Protein AF-D3CU48-F1 (afdb_monomer_lite)

Sequence (88 aa):
MTGTSEVVVDVAAGVPFVAVPPDGGARPESPTVLAWHLLDAPRTERAFASALPLQGLDAWRVYFGLPLSDRPARRRRPASRSMRSKPA

Radius of gyration: 17.45 Å; chains: 1; b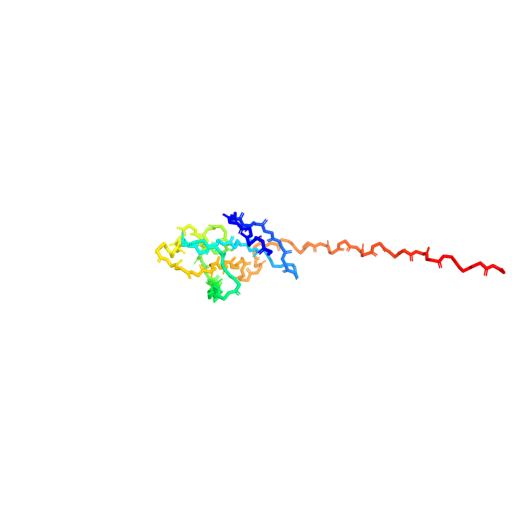ounding box: 25×61×34 Å

Structure (mmCIF, N/CA/C/O backbone):
data_AF-D3CU48-F1
#
_entry.id   AF-D3CU48-F1
#
loop_
_atom_site.group_PDB
_atom_site.id
_atom_site.type_symbol
_atom_site.label_atom_id
_atom_site.label_alt_id
_atom_site.label_comp_id
_atom_site.label_asym_id
_atom_site.label_entity_id
_atom_site.label_seq_id
_atom_site.pdbx_PDB_ins_code
_atom_site.Cartn_x
_atom_site.Cartn_y
_atom_site.Cartn_z
_atom_site.occupancy
_atom_site.B_iso_or_equiv
_atom_site.auth_seq_id
_atom_site.auth_comp_id
_atom_site.auth_asym_id
_atom_site.auth_atom_id
_atom_site.pdbx_PDB_model_num
ATOM 1 N N . MET A 1 1 ? -10.548 18.249 10.694 1.00 41.88 1 MET A N 1
ATOM 2 C CA . MET A 1 1 ? -9.983 18.017 9.350 1.00 41.88 1 MET A CA 1
ATOM 3 C C . MET A 1 1 ? -10.314 16.580 8.999 1.00 41.88 1 MET A C 1
ATOM 5 O O . MET A 1 1 ? -9.705 15.683 9.561 1.00 41.88 1 MET A O 1
ATOM 9 N N . THR A 1 2 ? -11.392 16.359 8.250 1.00 47.66 2 THR A N 1
ATOM 10 C CA . THR A 1 2 ? -11.917 15.018 7.959 1.00 47.66 2 THR A CA 1
ATOM 11 C C . THR A 1 2 ? -10.895 14.291 7.092 1.00 47.66 2 THR A C 1
ATOM 13 O O . THR A 1 2 ? -10.626 14.728 5.975 1.00 47.66 2 THR A O 1
ATOM 16 N N . GLY A 1 3 ? -10.252 13.256 7.637 1.00 55.03 3 GLY A N 1
ATOM 17 C CA . GLY A 1 3 ? -9.315 12.434 6.879 1.00 55.03 3 GLY A CA 1
ATOM 18 C C . GLY A 1 3 ? -10.071 11.753 5.745 1.00 55.03 3 GLY A C 1
ATOM 19 O O . GLY A 1 3 ? -11.100 11.127 5.981 1.00 55.03 3 GLY A O 1
ATOM 20 N N . THR A 1 4 ? -9.609 11.933 4.513 1.00 58.81 4 THR A N 1
ATOM 21 C CA . THR A 1 4 ? -10.201 11.329 3.317 1.00 58.81 4 THR A CA 1
ATOM 22 C C . THR A 1 4 ? -10.286 9.812 3.488 1.00 58.81 4 THR A C 1
ATOM 24 O O . THR A 1 4 ? -9.262 9.150 3.618 1.00 58.81 4 THR A O 1
ATOM 27 N N . SER A 1 5 ? -11.499 9.260 3.493 1.00 71.81 5 SER A N 1
ATOM 28 C CA . SER A 1 5 ? -11.779 7.822 3.616 1.00 71.81 5 SER A CA 1
ATOM 29 C C . SER A 1 5 ? -11.772 7.095 2.265 1.00 71.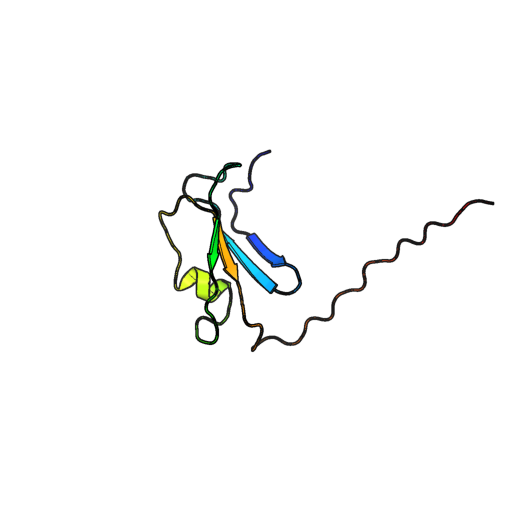81 5 SER A C 1
ATOM 31 O O . SER A 1 5 ? -12.414 6.059 2.114 1.00 71.81 5 SER A O 1
ATOM 33 N N . GLU A 1 6 ? -11.085 7.646 1.265 1.00 88.12 6 GLU A N 1
ATOM 34 C CA . GLU A 1 6 ? -11.009 7.089 -0.085 1.00 88.12 6 GLU A CA 1
ATOM 35 C C . GLU A 1 6 ? -9.621 6.501 -0.351 1.00 88.12 6 GLU A C 1
ATOM 37 O O . GLU A 1 6 ? -8.610 6.986 0.163 1.00 88.12 6 GLU A O 1
ATOM 42 N N . VAL A 1 7 ? -9.577 5.456 -1.179 1.00 95.12 7 VAL A N 1
ATOM 43 C CA . VAL A 1 7 ? -8.325 4.929 -1.719 1.00 95.12 7 VAL A CA 1
ATOM 44 C C . VAL A 1 7 ? -7.710 5.958 -2.663 1.00 95.12 7 VAL A C 1
ATOM 46 O O . VAL A 1 7 ? -8.318 6.355 -3.652 1.00 95.12 7 VAL A O 1
ATOM 49 N N . VAL A 1 8 ? -6.468 6.345 -2.396 1.00 96.19 8 VAL A N 1
ATOM 50 C CA . VAL A 1 8 ? -5.713 7.276 -3.237 1.00 96.19 8 VAL A CA 1
ATOM 51 C C . VAL A 1 8 ? -4.763 6.492 -4.128 1.00 96.19 8 VAL A C 1
ATOM 53 O O . VAL A 1 8 ? -4.033 5.625 -3.651 1.00 96.19 8 VAL A O 1
ATOM 56 N N . VAL A 1 9 ? -4.727 6.827 -5.418 1.00 96.75 9 VAL A N 1
ATOM 57 C CA . VAL A 1 9 ? -3.718 6.317 -6.353 1.00 96.75 9 VAL A CA 1
ATOM 58 C C . VAL A 1 9 ? -3.025 7.492 -7.022 1.00 96.75 9 VAL A C 1
ATOM 60 O O . VAL A 1 9 ? -3.644 8.203 -7.811 1.00 96.75 9 VAL A O 1
ATOM 63 N N . ASP A 1 10 ? -1.746 7.700 -6.714 1.00 95.50 10 ASP A N 1
ATOM 64 C CA . ASP A 1 10 ? -0.998 8.864 -7.196 1.00 95.50 10 ASP A CA 1
ATOM 65 C C . ASP A 1 10 ? 0.514 8.577 -7.295 1.00 95.50 10 ASP A C 1
ATOM 67 O O . ASP A 1 10 ? 0.974 7.441 -7.157 1.00 95.50 10 ASP A O 1
ATOM 71 N N . VAL A 1 11 ? 1.304 9.606 -7.597 1.00 94.56 11 VAL A N 1
ATOM 72 C CA . VAL A 1 11 ? 2.757 9.570 -7.730 1.00 94.56 11 VAL A CA 1
ATOM 73 C C . VAL A 1 11 ? 3.385 10.615 -6.808 1.00 94.56 11 VAL A C 1
ATOM 75 O O . VAL A 1 11 ? 3.278 11.816 -7.048 1.00 94.56 11 VAL A O 1
ATOM 78 N N . ALA A 1 12 ? 4.144 10.165 -5.808 1.00 92.69 12 ALA A N 1
ATOM 79 C CA . ALA A 1 12 ? 4.892 11.023 -4.890 1.00 92.69 12 ALA A CA 1
ATOM 80 C C . ALA A 1 12 ? 6.393 10.933 -5.180 1.00 92.69 12 ALA A C 1
ATOM 82 O O . ALA A 1 12 ? 6.950 9.847 -5.285 1.00 92.69 12 ALA A O 1
ATOM 83 N N . ALA A 1 13 ? 7.064 12.074 -5.359 1.00 91.44 13 ALA A N 1
ATOM 84 C CA . ALA A 1 13 ? 8.495 12.131 -5.696 1.00 91.44 13 ALA A CA 1
ATOM 85 C C . ALA A 1 13 ? 8.916 11.283 -6.926 1.00 91.44 13 ALA A C 1
ATOM 87 O O . ALA A 1 13 ? 10.091 10.975 -7.096 1.00 91.44 13 ALA A O 1
ATOM 88 N N . GLY A 1 14 ? 7.976 10.954 -7.822 1.00 89.81 14 GLY A N 1
ATOM 89 C CA . GLY A 1 14 ? 8.212 10.078 -8.978 1.00 89.81 14 GLY A CA 1
ATOM 90 C C . GLY A 1 14 ? 7.922 8.594 -8.728 1.00 89.81 14 GLY A C 1
ATOM 91 O O . GLY A 1 14 ? 8.026 7.809 -9.664 1.00 89.81 14 GLY A O 1
ATOM 92 N N . VAL A 1 15 ? 7.512 8.227 -7.513 1.00 92.88 15 VAL A N 1
ATOM 93 C CA . VAL A 1 15 ? 7.146 6.868 -7.108 1.00 92.88 15 VAL A CA 1
ATOM 94 C C . VAL A 1 15 ? 5.621 6.710 -7.120 1.00 92.88 15 VAL A C 1
ATOM 96 O O . VAL A 1 15 ? 4.939 7.413 -6.371 1.00 92.88 15 VAL A O 1
ATOM 99 N N . PRO A 1 16 ? 5.063 5.822 -7.960 1.00 94.31 16 PRO A N 1
ATOM 100 C CA . PRO A 1 16 ? 3.656 5.447 -7.901 1.00 94.31 16 PRO A CA 1
ATOM 101 C C . PRO A 1 16 ? 3.316 4.761 -6.578 1.00 94.31 16 PRO A C 1
ATOM 103 O O . PRO A 1 16 ? 4.092 3.935 -6.088 1.00 94.31 16 PRO A O 1
ATOM 106 N N . PHE A 1 17 ? 2.147 5.071 -6.027 1.00 96.75 17 PHE A N 1
ATOM 107 C CA . PHE A 1 17 ? 1.647 4.422 -4.823 1.00 96.75 17 PHE A CA 1
ATOM 108 C C . PHE A 1 17 ? 0.122 4.265 -4.825 1.00 96.75 17 PHE A C 1
ATOM 110 O O . PHE A 1 17 ? -0.596 5.016 -5.489 1.00 96.75 17 PHE A O 1
ATOM 117 N N . VAL A 1 18 ? -0.359 3.301 -4.037 1.00 97.88 18 VAL A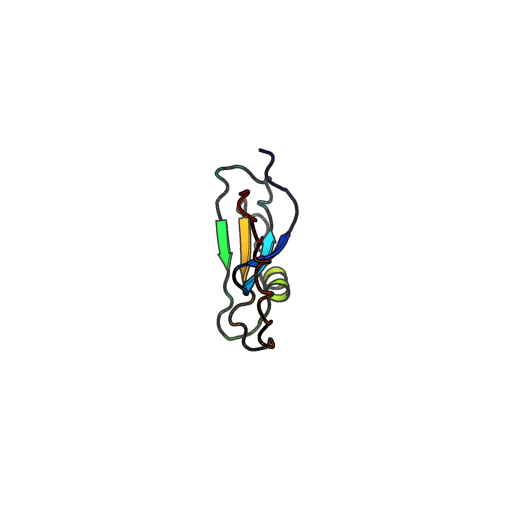 N 1
ATOM 118 C CA . VAL A 1 18 ? -1.756 3.214 -3.584 1.00 97.88 18 VAL A CA 1
ATOM 119 C C . VAL A 1 18 ? -1.773 3.424 -2.078 1.00 97.88 18 VAL A C 1
ATOM 121 O O . VAL A 1 18 ? -1.052 2.720 -1.378 1.00 97.88 18 VAL A O 1
ATOM 124 N N . ALA A 1 19 ? -2.584 4.353 -1.578 1.00 97.50 19 ALA A N 1
ATOM 125 C CA . ALA A 1 19 ? -2.852 4.509 -0.153 1.00 97.50 19 ALA A CA 1
ATOM 126 C C . ALA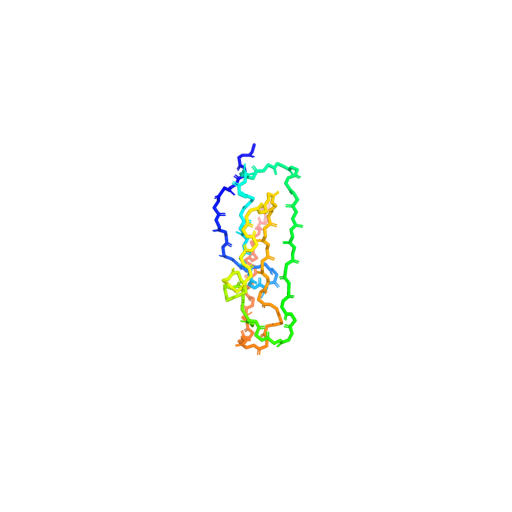 A 1 19 ? -4.299 4.111 0.146 1.00 97.50 19 ALA A C 1
ATOM 128 O O . ALA A 1 19 ? -5.235 4.699 -0.393 1.00 97.50 19 ALA A O 1
ATOM 129 N N . VAL A 1 20 ? -4.472 3.112 1.005 1.00 97.06 20 VAL A N 1
ATOM 130 C CA . VAL A 1 20 ? -5.774 2.621 1.464 1.00 97.06 20 VAL A CA 1
ATOM 131 C C . VAL A 1 20 ? -5.987 3.105 2.903 1.00 97.06 20 VAL A C 1
ATOM 133 O O . VAL A 1 20 ? -5.094 2.893 3.733 1.00 97.06 20 VAL A O 1
ATOM 136 N N . PRO A 1 21 ? -7.124 3.754 3.217 1.00 95.94 21 PRO A N 1
ATOM 137 C CA . PRO A 1 21 ? -7.412 4.245 4.565 1.00 95.94 21 PRO A CA 1
ATOM 138 C C . PRO A 1 21 ? -7.596 3.085 5.554 1.00 95.94 21 PRO A C 1
ATOM 140 O O . PRO A 1 21 ? -7.879 1.975 5.113 1.00 95.94 21 PRO A O 1
ATOM 143 N N . PRO A 1 22 ? -7.468 3.307 6.872 1.00 95.56 22 PRO A N 1
ATOM 144 C CA . PRO A 1 22 ? -7.827 2.321 7.893 1.00 95.56 22 PRO A CA 1
ATOM 145 C C . PRO A 1 22 ? -9.267 1.819 7.740 1.00 95.56 22 PRO A C 1
ATOM 147 O O . PRO A 1 22 ? -10.163 2.615 7.447 1.00 95.56 22 PRO A O 1
ATOM 150 N N . ASP A 1 23 ? -9.511 0.533 8.002 1.00 89.69 23 ASP A N 1
ATOM 151 C CA . ASP A 1 23 ? -10.863 -0.043 7.899 1.00 89.69 23 ASP A CA 1
ATOM 152 C C . ASP A 1 23 ? -11.846 0.571 8.916 1.00 89.69 23 ASP A C 1
ATOM 154 O O . ASP A 1 23 ? -13.036 0.696 8.629 1.00 89.69 23 ASP A O 1
ATOM 158 N N . GLY A 1 24 ? -11.356 1.018 10.081 1.00 89.94 24 GLY A N 1
ATOM 159 C CA . GLY A 1 24 ? -12.139 1.733 11.095 1.00 89.94 24 GLY A CA 1
ATOM 160 C C . GLY A 1 24 ? -12.316 3.232 10.819 1.00 89.94 24 GLY A C 1
ATOM 161 O O . GLY A 1 24 ? -12.820 3.960 11.678 1.00 89.94 24 GLY A O 1
ATOM 162 N N . GLY A 1 25 ? -11.897 3.704 9.642 1.00 89.81 25 GLY A N 1
ATOM 163 C CA . GLY A 1 25 ? -11.905 5.110 9.258 1.00 89.81 25 GLY A CA 1
ATOM 164 C C . GLY A 1 25 ? -10.634 5.856 9.669 1.00 89.81 25 GLY A C 1
ATOM 165 O O . GLY A 1 25 ? -10.019 5.596 10.703 1.00 89.81 25 GLY A O 1
ATOM 166 N N . ALA A 1 26 ? -10.235 6.820 8.837 1.00 90.44 26 ALA A N 1
ATOM 167 C CA . ALA A 1 26 ? -9.029 7.606 9.055 1.00 90.44 26 ALA A CA 1
ATOM 168 C C . ALA A 1 26 ? -9.178 8.580 10.234 1.00 90.44 26 ALA A C 1
ATOM 170 O O . ALA A 1 26 ? -10.090 9.411 10.265 1.00 90.44 26 ALA A O 1
ATOM 171 N N . ARG A 1 27 ? -8.224 8.523 11.165 1.00 90.69 27 ARG A N 1
ATOM 172 C CA . ARG A 1 27 ? -8.095 9.424 12.313 1.00 90.69 27 ARG A CA 1
ATOM 173 C C . ARG A 1 27 ? -6.691 10.046 12.332 1.00 90.69 27 ARG A C 1
ATOM 175 O O . ARG A 1 27 ? -5.778 9.484 11.722 1.00 90.69 27 ARG A O 1
ATOM 182 N N . PRO A 1 28 ? -6.490 11.212 12.971 1.00 89.19 28 PRO A N 1
ATOM 183 C CA . PRO A 1 28 ? -5.186 11.883 13.000 1.00 89.19 28 PRO A CA 1
ATOM 184 C C . PRO A 1 28 ? -4.033 11.007 13.515 1.00 89.19 28 PRO A C 1
ATOM 186 O O . PRO A 1 28 ? -2.899 11.160 13.076 1.00 89.19 28 PRO A O 1
ATOM 189 N N . GLU A 1 29 ? -4.334 10.089 14.427 1.00 92.56 29 GLU A N 1
ATOM 190 C CA . GLU A 1 29 ? -3.407 9.162 15.075 1.00 92.56 29 GLU A CA 1
ATOM 191 C C . GLU A 1 29 ? -3.348 7.773 14.421 1.00 92.56 29 GLU A C 1
ATOM 193 O O . GLU A 1 29 ? -2.657 6.889 14.929 1.00 92.56 29 GLU A O 1
ATOM 198 N N . SER A 1 30 ? -4.070 7.556 13.313 1.00 94.19 30 SER A N 1
ATOM 199 C CA . SER A 1 30 ? -4.092 6.262 12.632 1.00 94.19 30 SER A CA 1
ATOM 200 C C . SER A 1 30 ? -2.672 5.833 12.232 1.00 94.19 30 SER A C 1
ATOM 202 O O . SER A 1 30 ? -1.986 6.579 11.523 1.00 94.19 30 SER A O 1
ATOM 204 N N . PRO A 1 31 ? -2.227 4.624 12.620 1.00 95.88 31 PRO A N 1
ATOM 205 C CA . PRO A 1 31 ? -0.928 4.101 12.218 1.00 95.88 31 PRO A CA 1
ATOM 206 C C . PRO A 1 31 ? -0.795 4.015 10.696 1.00 95.88 31 PRO A C 1
ATOM 208 O O . PRO A 1 31 ? -1.785 4.005 9.963 1.00 95.88 31 PRO A O 1
ATOM 211 N N . THR A 1 32 ? 0.441 3.915 10.211 1.00 96.88 32 THR A N 1
ATOM 212 C CA . THR A 1 32 ? 0.731 3.755 8.782 1.00 96.88 32 THR A CA 1
ATOM 213 C C . THR A 1 32 ? 1.693 2.597 8.557 1.00 96.88 32 THR A C 1
ATOM 215 O O . THR A 1 32 ? 2.758 2.536 9.168 1.00 96.88 32 THR A O 1
ATOM 218 N N . VAL A 1 33 ? 1.327 1.706 7.640 1.00 97.50 33 VAL A N 1
ATOM 219 C CA . VAL A 1 33 ? 2.172 0.644 7.098 1.00 97.50 33 VAL A CA 1
ATOM 220 C C . VAL A 1 33 ? 2.613 1.041 5.699 1.00 97.50 33 VAL A C 1
ATOM 222 O O . VAL A 1 33 ? 1.794 1.330 4.827 1.00 97.50 33 VAL A O 1
ATOM 225 N N . LEU A 1 34 ? 3.924 1.022 5.486 1.00 96.94 34 LEU A N 1
ATOM 226 C CA . LEU A 1 34 ? 4.541 1.244 4.188 1.00 96.94 34 LEU A CA 1
ATOM 227 C C . LEU A 1 34 ? 5.025 -0.100 3.641 1.00 96.94 34 LEU A C 1
ATOM 229 O O . LEU A 1 34 ? 5.837 -0.770 4.277 1.00 96.94 34 LEU A O 1
ATOM 233 N N . ALA A 1 35 ? 4.528 -0.496 2.474 1.00 96.12 35 ALA A N 1
ATOM 234 C CA . ALA A 1 35 ? 4.810 -1.783 1.857 1.00 96.12 35 ALA A CA 1
ATOM 235 C C . ALA A 1 35 ? 5.642 -1.615 0.581 1.00 96.12 35 ALA A C 1
ATOM 237 O O . ALA A 1 35 ? 5.279 -0.874 -0.337 1.00 96.12 35 ALA A O 1
ATOM 238 N N . TRP A 1 36 ? 6.744 -2.365 0.505 1.00 94.31 36 TRP A N 1
ATOM 239 C CA . TRP A 1 36 ? 7.629 -2.433 -0.658 1.00 94.31 36 TRP A CA 1
ATOM 240 C C . TRP A 1 36 ? 7.932 -3.897 -1.020 1.00 94.31 36 TRP A C 1
ATOM 242 O O . TRP A 1 36 ? 8.415 -4.656 -0.187 1.00 94.31 36 TRP A O 1
ATOM 252 N N . HIS A 1 37 ? 7.641 -4.290 -2.265 1.00 91.06 37 HIS A N 1
ATOM 253 C CA . HIS A 1 37 ? 7.792 -5.660 -2.771 1.00 91.06 37 HIS A CA 1
ATOM 254 C C . HIS A 1 37 ? 9.213 -6.030 -3.232 1.00 91.06 37 HIS A C 1
ATOM 256 O O . HIS A 1 37 ? 9.422 -7.117 -3.768 1.00 91.06 37 HIS A O 1
ATOM 262 N N . LEU A 1 38 ? 10.195 -5.142 -3.049 1.00 90.94 38 LEU A N 1
ATOM 263 C CA . LEU A 1 38 ? 11.567 -5.337 -3.522 1.00 90.94 38 LEU A CA 1
ATOM 264 C C . LEU A 1 38 ? 11.591 -5.676 -5.025 1.00 90.94 38 LEU A C 1
ATOM 266 O O . LEU A 1 38 ? 10.880 -5.048 -5.797 1.00 90.94 38 LEU A O 1
ATOM 270 N N . LEU A 1 39 ? 12.435 -6.606 -5.466 1.00 88.06 39 LEU A N 1
ATOM 271 C CA . LEU A 1 39 ? 12.780 -6.760 -6.884 1.00 88.06 39 LEU A CA 1
ATOM 272 C C . LEU A 1 39 ? 11.825 -7.632 -7.709 1.00 88.06 39 LEU A C 1
ATOM 274 O O . LEU A 1 39 ? 11.827 -7.498 -8.931 1.00 88.06 39 LEU A O 1
ATOM 278 N N . ASP A 1 40 ? 11.044 -8.517 -7.092 1.00 87.12 40 ASP A N 1
ATOM 279 C CA . ASP A 1 40 ? 10.226 -9.478 -7.840 1.00 87.12 40 ASP A CA 1
ATOM 280 C C . ASP A 1 40 ? 8.748 -9.058 -7.925 1.00 87.12 40 ASP A C 1
ATOM 282 O O . ASP A 1 40 ? 8.355 -7.969 -7.489 1.00 87.12 40 ASP A O 1
ATOM 286 N N . ALA A 1 41 ? 7.920 -9.904 -8.548 1.00 88.69 41 ALA A N 1
ATOM 287 C CA . ALA A 1 41 ? 6.468 -9.807 -8.483 1.00 88.69 41 ALA A CA 1
ATOM 288 C C . ALA A 1 41 ? 6.037 -9.465 -7.047 1.00 88.69 41 ALA A C 1
ATOM 290 O O . ALA A 1 41 ? 6.554 -10.061 -6.100 1.00 88.69 41 ALA A O 1
ATOM 291 N N . PRO A 1 42 ? 5.093 -8.529 -6.854 1.00 92.94 42 PRO A N 1
ATOM 292 C CA . PRO A 1 42 ? 4.115 -8.006 -7.823 1.00 92.94 42 PRO A CA 1
ATOM 293 C C . PRO A 1 42 ? 4.505 -6.806 -8.720 1.00 92.94 42 PRO A C 1
ATOM 295 O O . PRO A 1 42 ? 3.676 -6.414 -9.540 1.00 92.94 42 PRO A O 1
ATOM 298 N N . ARG A 1 43 ? 5.714 -6.229 -8.623 1.00 90.38 43 ARG A N 1
ATOM 299 C CA . ARG A 1 43 ? 6.280 -5.176 -9.524 1.00 90.38 43 ARG A CA 1
ATOM 300 C C . ARG A 1 43 ? 5.513 -3.848 -9.687 1.00 90.38 43 ARG A C 1
ATOM 302 O O . ARG A 1 43 ? 6.056 -2.905 -10.258 1.00 90.38 43 ARG A O 1
ATOM 309 N N . THR A 1 44 ? 4.276 -3.734 -9.206 1.00 92.62 44 THR A N 1
ATOM 310 C CA . THR A 1 44 ? 3.469 -2.504 -9.255 1.00 92.62 44 THR A CA 1
ATOM 311 C C . THR A 1 44 ? 2.678 -2.308 -7.967 1.00 92.62 44 THR A C 1
ATOM 313 O O . THR A 1 44 ? 2.307 -3.272 -7.298 1.00 92.62 44 THR A O 1
ATOM 316 N N . GLU A 1 45 ? 2.343 -1.057 -7.655 1.00 95.19 45 GLU A N 1
ATOM 317 C CA . GLU A 1 45 ? 1.576 -0.668 -6.471 1.00 95.19 45 GLU A CA 1
ATOM 318 C C . GLU A 1 45 ? 0.187 -1.325 -6.414 1.00 95.19 45 GLU A C 1
ATOM 320 O O . GLU A 1 45 ? -0.243 -1.798 -5.363 1.00 95.19 45 GLU A O 1
ATOM 325 N N . ARG A 1 46 ? -0.503 -1.414 -7.560 1.00 95.50 46 ARG A N 1
ATOM 326 C CA . ARG A 1 46 ? -1.855 -1.988 -7.649 1.00 95.50 46 ARG A CA 1
ATOM 327 C C . ARG A 1 46 ? -1.843 -3.507 -7.549 1.00 95.50 46 ARG A C 1
ATOM 329 O O . ARG A 1 46 ? -2.679 -4.082 -6.851 1.00 95.50 46 ARG A O 1
ATOM 336 N N . ALA A 1 47 ? -0.897 -4.156 -8.231 1.00 95.19 47 ALA A N 1
ATOM 337 C CA . ALA A 1 47 ? -0.731 -5.598 -8.111 1.00 95.19 47 ALA A CA 1
ATOM 338 C C . ALA A 1 47 ? -0.320 -5.969 -6.683 1.00 95.19 47 ALA A C 1
ATOM 340 O O . ALA A 1 47 ? -0.789 -6.977 -6.165 1.00 95.19 47 ALA A O 1
ATOM 341 N N . PHE A 1 48 ? 0.476 -5.129 -6.012 1.00 96.44 48 PHE A N 1
ATOM 342 C CA . PHE A 1 48 ? 0.854 -5.378 -4.629 1.00 96.44 48 PHE A CA 1
ATOM 343 C C . PHE A 1 48 ? -0.309 -5.234 -3.654 1.00 96.44 48 PHE A C 1
ATOM 345 O O . PHE A 1 48 ? -0.534 -6.142 -2.859 1.00 96.44 48 PHE A O 1
ATOM 352 N N . ALA A 1 49 ? -1.108 -4.172 -3.782 1.00 97.00 49 ALA A N 1
ATOM 353 C CA . ALA A 1 49 ? -2.331 -4.018 -2.998 1.00 97.00 49 ALA A CA 1
ATOM 354 C C . ALA A 1 49 ? -3.309 -5.191 -3.207 1.00 97.00 49 ALA A C 1
ATOM 356 O O . ALA A 1 49 ? -3.988 -5.605 -2.274 1.00 97.00 49 ALA A O 1
ATOM 357 N N . SER A 1 50 ? -3.356 -5.762 -4.416 1.00 96.62 50 SER A N 1
ATOM 358 C CA . SER A 1 50 ? -4.212 -6.919 -4.719 1.00 96.62 50 SER A CA 1
ATOM 359 C C . SER A 1 50 ? -3.654 -8.233 -4.160 1.00 96.62 50 SER A C 1
ATOM 361 O O . SER A 1 50 ? -4.412 -9.060 -3.662 1.00 96.62 50 SER A O 1
ATOM 363 N N . ALA A 1 51 ? -2.336 -8.434 -4.239 1.00 96.38 51 ALA A N 1
ATOM 364 C CA . ALA A 1 51 ? -1.669 -9.644 -3.763 1.00 96.38 51 ALA A CA 1
ATOM 365 C C . ALA A 1 51 ? -1.583 -9.709 -2.230 1.00 96.38 51 ALA A C 1
ATOM 367 O O . ALA A 1 51 ? -1.617 -10.795 -1.656 1.00 96.38 51 ALA A O 1
ATOM 368 N N . LEU A 1 52 ? -1.475 -8.553 -1.567 1.00 95.69 52 LEU A N 1
ATOM 369 C CA . LEU A 1 52 ? -1.394 -8.440 -0.115 1.00 95.69 52 LEU A CA 1
ATOM 370 C C . LEU A 1 52 ? -2.303 -7.304 0.391 1.00 95.69 52 LEU A C 1
ATOM 372 O O . LEU A 1 52 ? -1.817 -6.227 0.736 1.00 95.69 52 LEU A O 1
ATOM 376 N N . PRO A 1 53 ? -3.623 -7.528 0.473 1.00 94.75 53 PRO A N 1
ATOM 377 C CA . PRO A 1 53 ? -4.586 -6.464 0.760 1.00 94.75 53 PRO A CA 1
ATOM 378 C C . PRO A 1 53 ? -4.598 -5.994 2.222 1.00 94.75 53 PRO A C 1
ATOM 380 O O . PRO A 1 53 ? -5.125 -4.924 2.505 1.00 94.75 53 PRO A O 1
ATOM 383 N N . LEU A 1 54 ? -4.014 -6.766 3.153 1.00 95.38 54 LEU A N 1
ATOM 384 C CA . LEU A 1 54 ? -3.946 -6.439 4.589 1.00 95.38 54 LEU A CA 1
ATOM 385 C C . LEU A 1 54 ? -5.310 -6.008 5.167 1.00 95.38 54 LEU A C 1
ATOM 387 O O . LEU A 1 54 ? -5.424 -4.977 5.831 1.00 95.38 54 LEU A O 1
ATOM 391 N N . GLN A 1 55 ? -6.360 -6.776 4.867 1.00 92.75 55 GLN A N 1
ATOM 392 C CA . GLN A 1 55 ? -7.714 -6.499 5.354 1.00 92.75 55 GLN A CA 1
ATOM 393 C C . GLN A 1 55 ? -7.817 -6.700 6.869 1.00 92.75 55 GLN A C 1
ATOM 395 O O . GLN A 1 55 ? -7.144 -7.561 7.434 1.00 92.75 55 GLN A O 1
ATOM 400 N N . GLY A 1 56 ? -8.678 -5.921 7.518 1.00 91.75 56 GLY A N 1
ATOM 401 C CA . GLY A 1 56 ? -8.873 -5.899 8.967 1.00 91.75 56 GLY A CA 1
ATOM 402 C C . GLY A 1 56 ? -7.873 -5.017 9.716 1.00 91.75 56 GLY A C 1
ATOM 403 O O . GLY A 1 56 ? -7.941 -4.928 10.941 1.00 91.75 56 GLY A O 1
ATOM 404 N N . LEU A 1 57 ? -6.937 -4.374 9.012 1.00 94.06 57 LEU A N 1
ATOM 405 C CA . LEU A 1 57 ? -5.945 -3.510 9.632 1.00 94.06 57 LEU A CA 1
ATOM 406 C C . LEU A 1 57 ? -6.491 -2.086 9.784 1.00 94.06 57 LEU A C 1
ATOM 408 O O . LEU A 1 57 ? -6.765 -1.394 8.802 1.00 94.06 57 LEU A O 1
ATOM 412 N N . ASP A 1 58 ? -6.564 -1.611 11.025 1.00 94.56 58 ASP A N 1
ATOM 413 C CA . ASP A 1 58 ? -6.934 -0.228 11.339 1.00 94.56 58 ASP A CA 1
ATOM 414 C C . ASP A 1 58 ? -5.724 0.720 11.215 1.00 94.56 58 ASP A C 1
ATOM 416 O O . ASP A 1 58 ? -5.337 1.431 12.141 1.00 94.56 58 ASP A O 1
ATOM 420 N N . ALA A 1 59 ? -5.088 0.684 10.043 1.00 96.00 59 ALA A N 1
ATOM 421 C CA . ALA A 1 59 ? -3.950 1.511 9.676 1.00 96.00 59 ALA A CA 1
ATOM 422 C C . ALA A 1 59 ? -4.031 1.908 8.200 1.00 96.00 59 ALA A C 1
ATOM 424 O O . ALA A 1 59 ? -4.591 1.193 7.365 1.00 96.00 59 ALA A O 1
ATOM 425 N N . TRP A 1 60 ? -3.408 3.032 7.862 1.00 97.25 60 TRP A N 1
ATOM 426 C CA . TRP A 1 60 ? -3.123 3.364 6.476 1.00 97.25 60 TRP A CA 1
ATOM 427 C C . TRP A 1 60 ? -2.208 2.301 5.880 1.00 97.25 60 TRP A C 1
ATOM 429 O O . TRP A 1 60 ? -1.180 1.964 6.467 1.00 97.25 60 TRP A O 1
ATOM 439 N N . ARG A 1 61 ? -2.559 1.788 4.704 1.00 98.06 61 ARG A N 1
ATOM 440 C CA . ARG A 1 61 ? -1.742 0.824 3.960 1.00 98.06 61 ARG A CA 1
ATOM 441 C C . ARG A 1 61 ? -1.267 1.497 2.685 1.00 98.06 61 ARG A C 1
ATOM 443 O O . ARG A 1 61 ? -2.083 1.822 1.825 1.00 98.06 61 ARG A O 1
ATOM 450 N N . VAL A 1 62 ? 0.035 1.746 2.584 1.00 97.88 62 VAL A N 1
ATOM 451 C CA . VAL A 1 62 ? 0.640 2.416 1.429 1.00 97.88 62 VAL A CA 1
ATOM 452 C C . VAL A 1 62 ? 1.521 1.430 0.682 1.00 97.88 62 VAL A C 1
ATOM 454 O O . VAL A 1 62 ? 2.539 0.986 1.204 1.00 97.88 62 VAL A O 1
ATOM 457 N N . TYR A 1 63 ? 1.146 1.105 -0.548 1.00 97.88 63 TYR A N 1
ATOM 458 C CA . TYR A 1 63 ? 1.872 0.177 -1.409 1.00 97.88 63 TYR A CA 1
ATOM 459 C C . TYR A 1 63 ? 2.676 0.963 -2.432 1.00 97.88 63 TYR A C 1
ATOM 461 O O . TYR A 1 63 ? 2.099 1.725 -3.207 1.00 97.88 63 TYR A O 1
ATOM 469 N N . PHE A 1 64 ? 3.994 0.777 -2.454 1.00 96.19 64 PHE A N 1
ATOM 470 C CA . PHE A 1 64 ? 4.868 1.426 -3.427 1.00 96.19 64 PHE A CA 1
ATOM 471 C C . PHE A 1 64 ? 5.092 0.551 -4.657 1.00 96.19 64 PHE A C 1
ATOM 473 O O . PHE A 1 64 ? 5.366 -0.643 -4.538 1.00 96.19 64 PHE A O 1
ATOM 480 N N . GLY A 1 65 ? 5.060 1.167 -5.839 1.00 93.38 65 GLY A N 1
ATOM 481 C CA . GLY A 1 65 ? 5.517 0.555 -7.086 1.00 93.38 65 GLY A CA 1
ATOM 482 C C . GLY A 1 65 ? 7.033 0.679 -7.230 1.00 93.38 65 GLY A C 1
ATOM 483 O O . GLY A 1 65 ? 7.504 1.356 -8.143 1.00 93.38 65 GLY A O 1
ATOM 484 N N . LEU A 1 66 ? 7.793 0.118 -6.284 1.00 92.12 66 LEU A N 1
ATOM 485 C CA . LEU A 1 66 ? 9.259 0.163 -6.266 1.00 92.12 66 LEU A CA 1
ATOM 486 C C . LEU A 1 66 ? 9.869 -1.237 -6.371 1.00 92.12 66 LEU A C 1
ATOM 488 O O . LEU A 1 66 ? 9.393 -2.135 -5.689 1.00 92.12 66 LEU A O 1
ATOM 492 N N . PRO A 1 67 ? 11.009 -1.402 -7.066 1.00 85.75 67 PRO A N 1
ATOM 493 C CA . PRO A 1 67 ? 11.721 -0.389 -7.840 1.00 85.75 67 PRO A CA 1
ATOM 494 C C . PRO A 1 67 ? 11.006 -0.084 -9.163 1.00 85.75 67 PRO A C 1
ATOM 496 O O . PRO A 1 67 ? 10.231 -0.887 -9.666 1.00 85.75 67 PRO A O 1
ATOM 499 N N . LEU A 1 68 ? 11.295 1.077 -9.759 1.00 84.00 68 LEU A N 1
ATOM 500 C CA . LEU A 1 68 ? 10.668 1.546 -11.007 1.00 84.00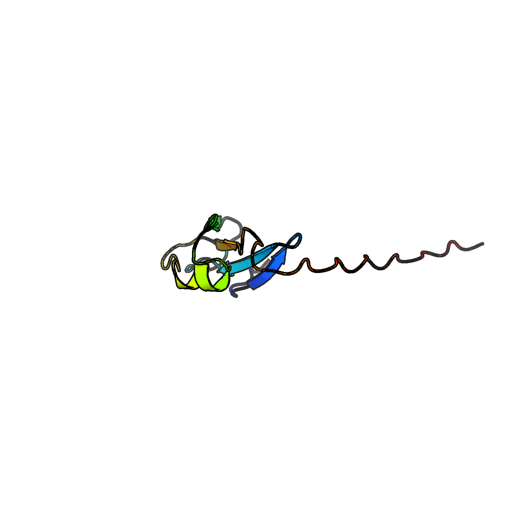 68 LEU A CA 1
ATOM 501 C C . LEU A 1 68 ? 11.165 0.805 -12.270 1.00 84.00 68 LEU A C 1
ATOM 503 O O . LEU A 1 68 ? 11.120 1.374 -13.359 1.00 84.00 68 LEU A O 1
ATOM 507 N N . SER A 1 69 ? 11.669 -0.425 -12.132 1.00 70.56 69 SER A N 1
ATOM 508 C CA . SER A 1 69 ? 12.443 -1.150 -13.152 1.00 70.56 69 SER A CA 1
ATOM 509 C C . SER A 1 69 ? 11.721 -1.301 -14.492 1.00 70.56 69 SER A C 1
ATOM 511 O O . SER A 1 69 ? 12.366 -1.259 -15.535 1.00 70.56 69 SER A O 1
ATOM 513 N N . ASP A 1 70 ? 10.390 -1.393 -14.472 1.00 64.56 70 ASP A N 1
ATOM 514 C CA . ASP A 1 70 ? 9.578 -1.632 -15.669 1.00 64.56 70 ASP A CA 1
ATOM 515 C C . ASP A 1 70 ? 8.988 -0.341 -16.276 1.00 64.56 70 ASP A C 1
ATOM 517 O O . ASP A 1 70 ? 8.154 -0.399 -17.183 1.00 64.56 70 ASP A O 1
ATOM 521 N N . ARG A 1 71 ? 9.379 0.852 -15.788 1.00 67.31 71 ARG A N 1
ATOM 522 C CA . ARG A 1 71 ? 8.753 2.125 -16.184 1.00 67.31 71 ARG A CA 1
ATOM 523 C C . ARG A 1 71 ? 9.729 3.072 -16.894 1.00 67.31 71 ARG A C 1
ATOM 525 O O . ARG A 1 71 ? 10.796 3.369 -16.358 1.00 67.31 71 ARG A O 1
ATOM 532 N N . PRO A 1 72 ? 9.359 3.652 -18.054 1.00 62.66 72 PRO A N 1
ATOM 533 C CA . PRO A 1 72 ? 10.167 4.696 -18.671 1.00 62.66 72 PRO A CA 1
ATOM 534 C C . PRO A 1 72 ? 10.227 5.926 -17.757 1.00 62.66 72 PRO A C 1
ATOM 536 O O . PRO A 1 72 ? 9.219 6.327 -17.167 1.00 62.66 72 PRO A O 1
ATOM 539 N N . ALA A 1 73 ? 11.407 6.543 -17.651 1.00 60.81 73 ALA A N 1
ATOM 540 C CA . ALA A 1 73 ? 11.621 7.726 -16.823 1.00 60.81 73 ALA A CA 1
ATOM 541 C C . ALA A 1 73 ? 10.631 8.840 -17.203 1.00 60.81 73 ALA A C 1
ATOM 543 O O . ALA A 1 73 ? 10.716 9.449 -18.273 1.00 60.81 73 ALA A O 1
ATOM 544 N N . ARG A 1 74 ? 9.670 9.133 -16.320 1.00 64.94 74 ARG A N 1
ATOM 545 C CA . ARG A 1 74 ? 8.718 10.222 -16.546 1.00 64.94 74 ARG A CA 1
ATOM 546 C C . ARG A 1 74 ? 9.466 11.547 -16.413 1.00 64.94 74 ARG A C 1
ATOM 548 O O . ARG A 1 74 ? 9.903 11.904 -15.319 1.00 64.94 74 ARG A O 1
ATOM 555 N N . ARG A 1 75 ? 9.604 12.298 -17.514 1.00 63.75 75 ARG A N 1
ATOM 556 C CA . ARG A 1 75 ? 10.148 13.666 -17.479 1.00 63.75 75 ARG A CA 1
ATOM 557 C C . ARG A 1 75 ? 9.361 14.484 -16.452 1.00 63.75 75 ARG A C 1
ATOM 559 O O . ARG A 1 75 ? 8.147 14.646 -16.577 1.00 63.75 75 ARG A O 1
ATOM 566 N N . ARG A 1 76 ? 10.053 15.008 -15.437 1.00 60.75 76 ARG A N 1
ATOM 567 C CA . ARG A 1 76 ? 9.488 16.003 -14.518 1.00 60.75 76 ARG A CA 1
ATOM 568 C C . ARG A 1 76 ? 9.006 17.193 -15.352 1.00 60.75 76 ARG A C 1
ATOM 570 O O . ARG A 1 76 ? 9.793 17.754 -16.114 1.00 60.75 76 ARG A O 1
ATOM 577 N N . ARG A 1 77 ? 7.732 17.587 -15.227 1.0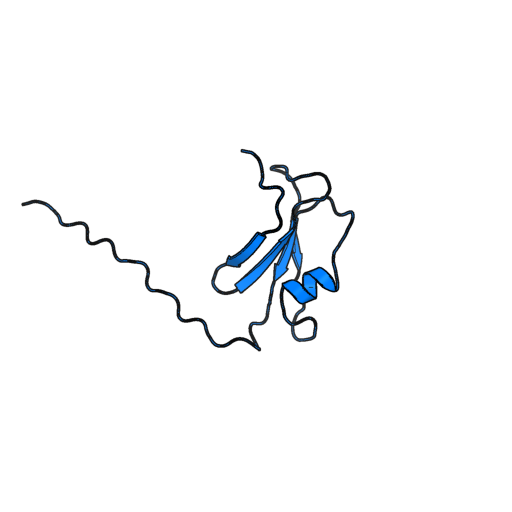0 62.34 77 ARG A N 1
ATOM 578 C CA . ARG A 1 77 ? 7.295 18.890 -15.753 1.00 62.34 77 ARG A CA 1
ATOM 579 C C . ARG A 1 77 ? 8.056 19.972 -14.977 1.00 62.34 77 ARG A C 1
ATOM 581 O O . ARG A 1 77 ? 8.076 19.894 -13.746 1.00 62.34 77 ARG A O 1
ATOM 588 N N . PRO A 1 78 ? 8.696 20.944 -15.647 1.00 49.25 78 PRO A N 1
ATOM 589 C CA . PRO A 1 78 ? 9.306 22.060 -14.944 1.00 49.25 78 PRO A CA 1
ATOM 590 C C . PRO A 1 78 ? 8.215 22.811 -14.177 1.00 49.25 78 PRO A C 1
ATOM 592 O O . PRO A 1 78 ? 7.131 23.051 -14.710 1.00 49.25 78 PRO A O 1
ATOM 595 N N . ALA A 1 79 ? 8.492 23.147 -12.916 1.00 56.91 79 ALA A N 1
ATOM 596 C CA . ALA A 1 79 ? 7.624 24.019 -12.142 1.00 56.91 79 ALA A CA 1
ATOM 597 C C . ALA A 1 79 ? 7.519 25.359 -12.880 1.00 56.91 79 ALA A C 1
ATOM 599 O O . ALA A 1 79 ? 8.539 25.961 -13.221 1.00 56.91 79 ALA A O 1
ATOM 600 N N . SER A 1 80 ? 6.296 25.800 -13.164 1.00 59.41 80 SER A N 1
ATOM 601 C CA . SER A 1 80 ? 6.035 27.086 -13.800 1.00 59.41 80 SER A CA 1
ATOM 602 C C . SER A 1 80 ? 6.675 28.193 -12.963 1.00 59.41 80 SER A C 1
ATOM 604 O O . SER A 1 80 ? 6.218 28.508 -11.865 1.00 59.41 80 SER A O 1
ATOM 606 N N . ARG A 1 81 ? 7.774 28.764 -13.464 1.00 56.44 81 ARG A N 1
ATOM 607 C CA . ARG A 1 81 ? 8.447 29.910 -12.855 1.00 56.44 81 ARG A CA 1
ATOM 608 C C . ARG A 1 81 ? 7.509 31.107 -12.978 1.00 56.44 81 ARG A C 1
ATOM 610 O O . ARG A 1 81 ? 7.452 31.744 -14.023 1.00 56.44 81 ARG A O 1
ATOM 617 N N . SER A 1 82 ? 6.754 31.389 -11.918 1.00 59.88 82 SER A N 1
ATOM 618 C CA . SER A 1 82 ? 5.949 32.605 -11.815 1.00 59.88 82 SER A CA 1
ATOM 619 C C . SER A 1 82 ? 6.891 33.810 -11.816 1.00 59.88 82 SER A C 1
ATOM 621 O O . SER A 1 82 ? 7.502 34.136 -10.798 1.00 59.88 82 SER A O 1
ATOM 623 N N . MET A 1 83 ? 7.046 34.449 -12.976 1.00 48.78 83 MET A N 1
ATOM 624 C CA . MET A 1 83 ? 7.720 35.737 -13.121 1.00 48.78 83 MET A CA 1
ATOM 625 C C . MET A 1 83 ? 6.904 36.783 -12.363 1.00 48.78 83 MET A C 1
ATOM 627 O O . MET A 1 83 ? 5.884 37.266 -12.840 1.00 48.78 83 MET A O 1
ATOM 631 N N . ARG A 1 84 ? 7.339 37.107 -11.145 1.00 57.25 84 ARG A N 1
ATOM 632 C CA . ARG A 1 84 ? 6.847 38.273 -10.418 1.00 57.25 84 ARG A CA 1
ATOM 633 C C . ARG A 1 84 ? 7.607 39.485 -10.962 1.00 57.25 84 ARG A C 1
ATOM 635 O O . ARG A 1 84 ? 8.786 39.658 -10.666 1.00 57.25 84 ARG A O 1
ATOM 642 N N . SER A 1 85 ? 6.959 40.268 -11.816 1.00 53.62 85 SER A N 1
ATOM 643 C CA . SER A 1 85 ? 7.436 41.581 -12.254 1.00 53.62 85 SER A CA 1
ATOM 644 C C . SER A 1 85 ? 7.422 42.555 -11.070 1.00 53.62 85 SER A C 1
ATOM 646 O O . SER A 1 85 ? 6.415 42.670 -10.371 1.00 53.62 85 SER A O 1
ATOM 648 N N . LYS A 1 86 ? 8.553 43.224 -10.825 1.00 42.22 86 LYS A N 1
ATOM 649 C CA . LYS A 1 86 ? 8.717 44.285 -9.819 1.00 42.22 86 LYS A CA 1
ATOM 650 C C . LYS A 1 86 ? 8.281 45.623 -10.447 1.00 42.22 86 LYS A C 1
ATOM 652 O O . LYS A 1 86 ? 8.718 45.876 -11.569 1.00 42.22 86 LYS A O 1
ATOM 657 N N . PRO A 1 87 ? 7.432 46.444 -9.802 1.00 59.41 87 PRO A N 1
ATOM 658 C CA . PRO A 1 87 ? 7.056 47.742 -10.354 1.00 59.41 87 PRO A CA 1
ATOM 659 C C . PRO A 1 87 ? 8.194 48.762 -10.196 1.00 59.41 87 PRO A C 1
ATOM 661 O O . PRO A 1 87 ? 9.027 48.625 -9.293 1.00 59.41 87 PRO A O 1
ATOM 664 N N . ALA A 1 88 ? 8.215 49.711 -11.136 1.00 64.19 88 ALA A N 1
ATOM 665 C CA . ALA A 1 88 ? 9.137 50.841 -11.235 1.00 64.19 88 ALA A CA 1
ATOM 666 C C . ALA A 1 88 ? 8.900 51.892 -10.144 1.00 64.19 88 ALA A C 1
ATOM 668 O O . ALA A 1 88 ? 7.739 52.003 -9.685 1.00 64.19 88 ALA A O 1
#

Foldseek 3Di:
DADDQDWDWDADPNKTKIKHAFPVGDDPPAAADEDEPPDDPPQARVRCCVVCVVPPGRHIYMGINPPCVPPDRDPDDPDPPPPDDDDD

pLDDT: mean 83.68, std 16.67, range [41.88, 98.06]

Secondary structure (DSSP, 8-state):
-----S-EEEEETTEEEEEE--TT---TT--EEEEE-TTSTT-SHHHHHHH---TT--SEEEEE--S-TTS---PPPPP-----PPP-